Protein AF-A0A957FLX6-F1 (afdb_monomer_lite)

Foldseek 3Di:
DDDDDDDDDDPVRLLVLLVVVVVPDDLVNSCVVPVDDSVVNVVSCCCRNPVVVVPDPPPPDPVVNVVVVVVVVVVVVVVVVVVVVVVVVVVVVVVVQVVVCVVVVHRPDDPDPPPPDDDDDDDDDDDD

Secondary structure (DSSP, 8-state):
----------HHHHHHHHHHHHTT--HHHHHHHHT--HHHHHHHHHHHSHHHHHS-------HHHHHHHHHHHHHHHHHHHHHHHHHHHHHHHHHHHHHHHHHHTS----------------------

Radius of gyration: 36.2 Å; chains: 1; bounding box: 73×65×88 Å

Structure (mmCIF, N/CA/C/O backbone):
data_AF-A0A957FLX6-F1
#
_entry.id   AF-A0A957FLX6-F1
#
loop_
_atom_site.group_PDB
_atom_site.id
_atom_site.type_symbol
_atom_site.label_atom_id
_atom_site.label_alt_id
_atom_site.label_comp_id
_atom_site.label_asym_id
_atom_site.label_entity_id
_atom_site.label_seq_id
_atom_site.pdbx_PDB_ins_code
_atom_site.Cartn_x
_atom_site.Cartn_y
_atom_site.Cartn_z
_atom_site.occupancy
_atom_site.B_iso_or_equiv
_atom_site.auth_seq_id
_atom_site.auth_comp_id
_atom_site.auth_asym_id
_atom_site.auth_atom_id
_atom_site.pdbx_PDB_model_num
ATOM 1 N N . MET A 1 1 ? -39.788 9.450 36.253 1.00 43.34 1 MET A N 1
ATOM 2 C CA . MET A 1 1 ? -39.038 9.431 34.978 1.00 43.34 1 MET A CA 1
ATOM 3 C C . MET A 1 1 ? -37.587 9.800 35.262 1.00 43.34 1 MET A C 1
ATOM 5 O O . MET A 1 1 ? -37.319 10.954 35.580 1.00 43.34 1 MET A O 1
ATOM 9 N N . GLY A 1 2 ? -36.676 8.823 35.285 1.00 55.25 2 GLY A N 1
ATOM 10 C CA . GLY A 1 2 ? -35.256 9.061 35.574 1.00 55.25 2 GLY A CA 1
ATOM 11 C C . GLY A 1 2 ? -34.580 9.790 34.415 1.00 55.25 2 GLY A C 1
ATOM 12 O O . GLY A 1 2 ? -34.770 9.418 33.263 1.00 55.25 2 GLY A O 1
ATOM 13 N N . LYS A 1 3 ? -33.824 10.852 34.707 1.00 56.53 3 LYS A N 1
ATOM 14 C CA . LYS A 1 3 ? -33.037 11.576 33.700 1.00 56.53 3 LYS A CA 1
ATOM 15 C C . LYS A 1 3 ? -31.924 10.654 33.191 1.00 56.53 3 LYS A C 1
ATOM 17 O O . LYS A 1 3 ? -31.010 10.337 33.949 1.00 56.53 3 LYS A O 1
ATOM 22 N N . GLU A 1 4 ? -31.986 10.232 31.930 1.00 59.72 4 GLU A N 1
ATOM 23 C CA . GLU A 1 4 ? -30.881 9.510 31.295 1.00 59.72 4 GLU A CA 1
ATOM 24 C C . GLU A 1 4 ? -29.683 10.452 31.125 1.00 59.72 4 GLU A C 1
ATOM 26 O O . GLU A 1 4 ? -29.712 11.411 30.351 1.00 59.72 4 GLU A O 1
ATOM 31 N N . ILE A 1 5 ? -28.617 10.208 31.888 1.00 68.81 5 ILE A N 1
ATOM 32 C CA . ILE A 1 5 ? -27.376 10.978 31.790 1.00 68.81 5 ILE A CA 1
ATOM 33 C C . ILE A 1 5 ? -26.579 10.435 30.601 1.00 68.81 5 ILE A C 1
ATOM 35 O O . ILE A 1 5 ? -25.905 9.407 30.695 1.00 68.81 5 ILE A O 1
ATOM 39 N N . ILE A 1 6 ? -26.637 11.143 29.473 1.00 69.19 6 ILE A N 1
ATOM 40 C CA . ILE A 1 6 ? -25.856 10.813 28.277 1.00 69.19 6 ILE A CA 1
ATOM 41 C C . ILE A 1 6 ? -24.394 11.200 28.523 1.00 69.19 6 ILE A C 1
ATOM 43 O O . ILE A 1 6 ? -24.012 12.368 28.432 1.00 69.19 6 ILE A O 1
ATOM 47 N N . LYS A 1 7 ? -23.548 10.209 28.814 1.00 70.81 7 LYS A N 1
ATOM 48 C CA . LYS A 1 7 ? -22.096 10.402 28.941 1.00 70.81 7 LYS A CA 1
ATOM 49 C C . LYS A 1 7 ? -21.485 10.642 27.556 1.00 70.81 7 LYS A C 1
ATOM 51 O O . LYS A 1 7 ? -21.449 9.736 26.723 1.00 70.81 7 LYS A O 1
ATOM 56 N N . ARG A 1 8 ? -21.001 11.862 27.298 1.00 76.00 8 ARG A N 1
ATOM 57 C CA . ARG A 1 8 ? -20.273 12.217 26.068 1.00 76.00 8 ARG A CA 1
ATOM 58 C C . ARG A 1 8 ? -18.767 12.170 26.315 1.00 76.00 8 ARG A C 1
ATOM 60 O O . ARG A 1 8 ? -18.275 12.783 27.253 1.00 76.00 8 ARG A O 1
ATOM 67 N N . TYR A 1 9 ? -18.048 11.468 25.443 1.00 81.25 9 TYR A N 1
ATOM 68 C CA . TYR A 1 9 ? -16.591 11.336 25.497 1.00 81.25 9 TYR A CA 1
ATOM 69 C C . TYR A 1 9 ? -15.960 11.982 24.266 1.00 81.25 9 TYR A C 1
ATOM 71 O O . TYR A 1 9 ? -16.427 11.753 23.145 1.00 81.25 9 TYR A O 1
ATOM 79 N N . SER A 1 10 ? -14.894 12.759 24.466 1.00 82.19 10 SER A N 1
ATOM 80 C CA . SER A 1 10 ? -14.118 13.337 23.367 1.00 82.19 10 SER A CA 1
ATOM 81 C C . SER A 1 10 ? -1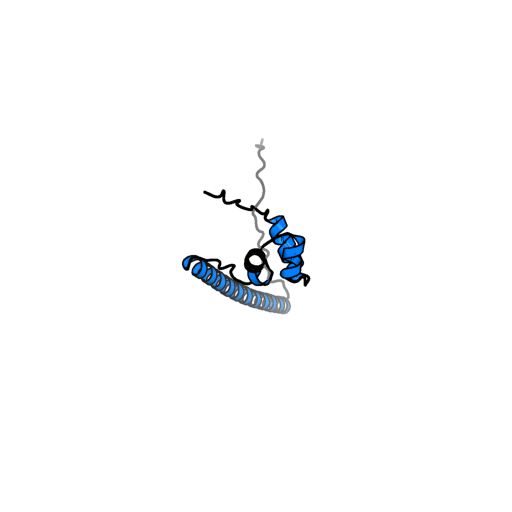3.393 12.244 22.576 1.00 82.19 10 SER A C 1
ATOM 83 O O . SER A 1 10 ? -13.044 11.191 23.110 1.00 82.19 10 SER A O 1
ATOM 85 N N . ILE A 1 11 ? -13.153 12.482 21.285 1.00 76.75 11 ILE A N 1
ATOM 86 C CA . ILE A 1 11 ? -12.478 11.510 20.407 1.00 76.75 11 ILE A CA 1
ATOM 87 C C . ILE A 1 11 ? -11.051 11.220 20.898 1.00 76.75 11 ILE A C 1
ATOM 89 O O . ILE A 1 11 ? -10.626 10.067 20.884 1.00 76.75 11 ILE A O 1
ATOM 93 N N . ALA A 1 12 ? -10.336 12.243 21.376 1.00 78.25 12 ALA A N 1
ATOM 94 C CA . ALA A 1 12 ? -8.995 12.092 21.941 1.00 78.25 12 ALA A CA 1
ATOM 95 C C . ALA A 1 12 ? -8.985 11.124 23.135 1.00 78.25 12 ALA A C 1
ATOM 97 O O . ALA A 1 12 ? -8.163 10.213 23.184 1.00 78.25 12 ALA A O 1
ATOM 98 N N . PHE A 1 13 ? -9.959 11.255 24.039 1.00 84.50 13 PHE A N 1
ATOM 99 C CA . PHE A 1 13 ? -10.092 10.369 25.191 1.00 84.50 13 PHE A CA 1
ATOM 100 C C . PHE A 1 13 ? -10.406 8.924 24.782 1.00 84.50 13 PHE A C 1
ATOM 102 O O . PHE A 1 13 ? -9.797 7.990 25.297 1.00 84.50 13 PHE A O 1
ATOM 109 N N . LYS A 1 14 ? -11.300 8.722 23.802 1.00 85.62 14 LYS A N 1
ATOM 110 C CA . LYS A 1 14 ? -11.591 7.378 23.270 1.00 85.62 14 LYS A CA 1
ATOM 111 C C . LYS A 1 14 ? -10.333 6.706 22.715 1.00 85.62 14 LYS A C 1
ATOM 113 O O . LYS A 1 14 ? -10.077 5.548 23.023 1.00 85.62 14 LYS A O 1
ATOM 118 N N . LYS A 1 15 ? -9.532 7.443 21.938 1.00 84.94 15 LYS A N 1
ATOM 119 C CA . LYS A 1 15 ? -8.270 6.945 21.370 1.00 84.94 15 LYS A CA 1
ATOM 120 C C . LYS A 1 15 ? -7.229 6.635 22.443 1.00 84.94 15 LYS A C 1
ATOM 122 O O . LYS A 1 15 ? -6.558 5.616 22.342 1.00 84.94 15 LYS A O 1
ATOM 127 N N . GLN A 1 16 ? -7.128 7.466 23.479 1.00 88.25 16 GLN A N 1
ATOM 128 C CA . GLN A 1 16 ? -6.235 7.212 24.609 1.00 88.25 16 GLN A CA 1
ATOM 129 C C . GLN A 1 16 ? -6.580 5.890 25.307 1.00 88.25 16 GLN A C 1
ATOM 131 O O . GLN A 1 16 ? -5.705 5.057 25.513 1.00 88.25 16 GLN A O 1
ATOM 136 N N . VAL A 1 17 ? -7.860 5.663 25.607 1.00 88.38 17 VAL A N 1
ATOM 137 C CA . VAL A 1 17 ? -8.323 4.432 26.267 1.00 88.38 17 VAL A CA 1
ATOM 138 C C . VAL A 1 17 ? -8.035 3.194 25.414 1.00 88.38 17 VAL A C 1
ATOM 140 O O . VAL A 1 17 ? -7.642 2.158 25.942 1.00 88.38 17 VAL A O 1
ATOM 143 N N . VAL A 1 18 ? -8.208 3.292 24.095 1.00 88.25 18 VAL A N 1
ATOM 144 C CA . VAL A 1 18 ? -7.897 2.193 23.170 1.00 88.25 18 VAL A CA 1
ATOM 145 C C . VAL A 1 18 ? -6.390 1.944 23.088 1.00 88.25 18 VAL A C 1
ATOM 147 O O . VAL A 1 18 ? -5.970 0.794 23.137 1.00 88.25 18 VAL A O 1
ATOM 150 N N . SER A 1 19 ? -5.567 2.995 23.061 1.00 88.19 19 SER A N 1
ATOM 151 C CA . SER A 1 19 ? -4.104 2.865 23.100 1.00 88.19 19 SER A CA 1
ATOM 152 C C . SER A 1 19 ? -3.611 2.172 24.371 1.00 88.19 19 SER A C 1
ATOM 154 O O . SER A 1 19 ? -2.645 1.418 24.325 1.00 88.19 19 SER A O 1
ATOM 156 N N . GLU A 1 20 ? -4.248 2.439 25.508 1.00 87.50 20 GLU A N 1
ATOM 157 C CA . GLU A 1 20 ? -3.939 1.783 26.779 1.00 87.50 20 GLU A CA 1
ATOM 158 C C . GLU A 1 20 ? -4.405 0.324 26.811 1.00 87.50 20 GLU A C 1
ATOM 160 O O . GLU A 1 20 ? -3.743 -0.538 27.381 1.00 87.50 20 GLU A O 1
ATOM 165 N N . TYR A 1 21 ? -5.529 0.014 26.169 1.00 88.81 21 TYR A N 1
ATOM 166 C CA . TYR A 1 21 ? -5.943 -1.374 25.985 1.00 88.81 21 TYR A CA 1
ATOM 167 C C . TYR A 1 21 ? -4.925 -2.153 25.137 1.00 88.81 21 TYR A C 1
ATOM 169 O O . TYR A 1 21 ? -4.515 -3.252 25.503 1.00 88.81 21 TYR A O 1
ATOM 177 N N . GLU A 1 22 ? -4.453 -1.555 24.041 1.00 83.94 22 GLU A N 1
ATOM 178 C CA . GLU A 1 22 ? -3.441 -2.148 23.159 1.00 83.94 22 GLU A CA 1
ATOM 179 C C . GLU A 1 22 ? -2.062 -2.293 23.810 1.00 83.94 22 GLU A C 1
ATOM 181 O O . GLU A 1 22 ? -1.296 -3.169 23.412 1.00 83.94 22 GLU A O 1
ATOM 186 N N . SER A 1 23 ? -1.734 -1.474 24.814 1.00 86.06 23 SER A N 1
ATOM 187 C CA . SER A 1 23 ? -0.493 -1.626 25.581 1.00 86.06 23 SER A CA 1
ATOM 188 C C . SER A 1 23 ? -0.536 -2.776 26.596 1.00 86.06 23 SER A C 1
ATOM 190 O O . SER A 1 23 ? 0.462 -3.027 27.270 1.00 86.06 23 SER A O 1
ATOM 192 N N . GLY A 1 24 ? -1.659 -3.499 26.689 1.00 83.06 24 GLY A N 1
ATOM 193 C CA . GLY A 1 24 ? -1.806 -4.708 27.499 1.00 83.06 24 GLY A CA 1
ATOM 194 C C . GLY A 1 24 ? -2.644 -4.535 28.767 1.00 83.06 24 GLY A C 1
ATOM 195 O O . GLY A 1 24 ? -2.711 -5.461 29.578 1.00 83.06 24 GLY A O 1
ATOM 196 N N . LEU A 1 25 ? -3.306 -3.387 28.973 1.00 86.44 25 LEU A N 1
ATOM 197 C CA . LEU A 1 25 ? -4.236 -3.243 30.095 1.00 86.44 25 LEU A CA 1
ATOM 198 C C . LEU A 1 25 ? -5.517 -4.053 29.870 1.00 86.44 25 LEU A C 1
ATOM 200 O O . LEU A 1 25 ? -6.174 -3.975 28.835 1.00 86.44 25 LEU A O 1
ATOM 204 N N . SER A 1 26 ? -5.927 -4.795 30.900 1.00 85.31 26 SER A N 1
ATOM 205 C CA . SER A 1 26 ? -7.187 -5.538 30.868 1.00 85.31 26 SER A CA 1
ATOM 206 C C . SER A 1 26 ? -8.406 -4.607 30.902 1.00 85.31 26 SER A C 1
ATOM 208 O O . SER A 1 26 ? -8.392 -3.535 31.514 1.00 85.31 26 SER A O 1
ATOM 210 N N . LEU A 1 27 ? -9.519 -5.055 30.311 1.00 85.00 27 LEU A N 1
ATOM 211 C CA . LEU A 1 27 ? -10.788 -4.312 30.309 1.00 85.00 27 LEU A CA 1
ATOM 212 C C . LEU A 1 27 ? -11.278 -3.978 31.730 1.00 85.00 27 LEU A C 1
ATOM 214 O O . LEU A 1 27 ? -11.825 -2.900 31.960 1.00 85.00 27 LEU A O 1
ATOM 218 N N . ASN A 1 28 ? -11.030 -4.873 32.692 1.00 85.81 28 ASN A N 1
ATOM 219 C CA . ASN A 1 28 ? -11.371 -4.669 34.103 1.00 85.81 28 ASN A CA 1
ATOM 220 C C . ASN A 1 28 ? -10.536 -3.550 34.742 1.00 85.81 28 ASN A C 1
ATOM 222 O O . ASN A 1 28 ? -11.053 -2.774 35.546 1.00 85.81 28 ASN A O 1
ATOM 226 N N . ALA A 1 29 ? -9.253 -3.443 34.383 1.00 86.44 29 ALA A N 1
ATOM 227 C CA . ALA A 1 29 ? -8.392 -2.363 34.856 1.00 86.44 29 ALA A CA 1
ATOM 228 C C . ALA A 1 29 ? -8.847 -1.006 34.294 1.00 86.44 29 ALA A C 1
ATOM 230 O O . ALA A 1 29 ? -8.963 -0.038 35.044 1.00 86.44 29 ALA A O 1
ATOM 231 N N . LEU A 1 30 ? -9.202 -0.951 33.006 1.00 87.00 30 LEU A N 1
ATOM 232 C CA . LEU A 1 30 ? -9.725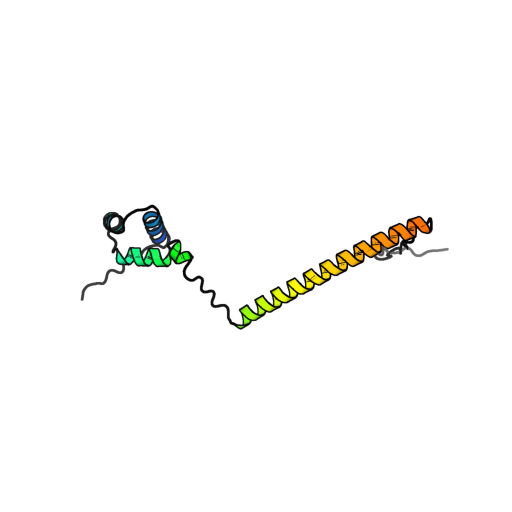 0.259 32.359 1.00 87.00 30 LEU A CA 1
ATOM 233 C C . LEU A 1 30 ? -11.077 0.696 32.939 1.00 87.00 30 LEU A C 1
ATOM 235 O O . LEU A 1 30 ? -11.295 1.887 33.170 1.00 87.00 30 LEU A O 1
ATOM 239 N N . GLN A 1 31 ? -11.965 -0.255 33.239 1.00 86.44 31 GLN A N 1
ATOM 240 C CA . GLN A 1 31 ? -13.223 0.024 33.932 1.00 86.44 31 GLN A CA 1
ATOM 241 C C . GLN A 1 31 ? -12.980 0.651 35.306 1.00 86.44 31 GLN A C 1
ATOM 243 O O . GLN A 1 31 ? -13.612 1.656 35.622 1.00 86.44 31 GLN A O 1
ATOM 248 N N . LYS A 1 32 ? -12.070 0.092 36.114 1.00 87.25 32 LYS A N 1
ATOM 249 C CA . LYS A 1 32 ? -11.748 0.637 37.443 1.00 87.25 32 LYS A CA 1
ATOM 250 C C . LYS A 1 32 ? -11.103 2.018 37.357 1.00 87.25 32 LYS A C 1
ATOM 252 O O . LYS A 1 32 ? -11.438 2.888 38.150 1.00 87.25 32 LYS A O 1
ATOM 257 N N . ARG A 1 33 ? -10.216 2.231 36.382 1.00 87.50 33 ARG A N 1
ATOM 258 C CA . ARG A 1 33 ? -9.487 3.493 36.203 1.00 87.50 33 ARG A CA 1
ATOM 259 C C . ARG A 1 33 ? -10.390 4.644 35.762 1.00 87.50 33 ARG A C 1
ATOM 261 O O . ARG A 1 33 ? -10.235 5.757 36.249 1.00 87.50 33 ARG A O 1
ATOM 268 N N . TYR A 1 34 ? -11.320 4.380 34.846 1.00 84.88 34 TYR A N 1
ATOM 269 C CA . TYR A 1 34 ? -12.130 5.423 34.207 1.00 84.88 34 TYR A CA 1
ATOM 270 C C . TYR A 1 34 ? -13.623 5.374 34.558 1.00 84.88 34 TYR A C 1
ATOM 272 O O . TYR A 1 34 ? -14.396 6.197 34.068 1.00 84.88 34 TYR A O 1
ATOM 280 N N . GLY A 1 35 ? -14.064 4.405 35.363 1.00 84.94 35 GLY A N 1
ATOM 281 C CA . GLY A 1 35 ? -15.476 4.225 35.722 1.00 84.94 35 GLY A CA 1
ATOM 282 C C . GLY A 1 35 ? -16.377 3.920 34.518 1.00 84.94 35 GLY A C 1
ATOM 283 O O . GLY A 1 35 ? -17.547 4.312 34.490 1.00 84.94 35 GLY A O 1
ATOM 284 N N . MET A 1 36 ? -15.828 3.279 33.482 1.00 84.12 36 MET A N 1
ATOM 285 C CA . MET A 1 36 ? -16.521 3.019 32.217 1.00 84.12 36 MET A CA 1
ATOM 286 C C . MET A 1 36 ? -16.984 1.571 32.096 1.00 84.12 36 MET A C 1
ATOM 288 O O . MET A 1 36 ? -16.386 0.661 32.656 1.00 84.12 36 MET A O 1
ATOM 292 N N . SER A 1 37 ? -18.041 1.341 31.316 1.00 86.38 37 SER A N 1
ATOM 293 C CA . SER A 1 37 ? -18.485 -0.019 31.009 1.00 86.38 37 SER A CA 1
ATOM 294 C C . SER A 1 37 ? -17.493 -0.724 30.086 1.00 86.38 37 SER A C 1
ATOM 296 O O . SER A 1 37 ? -17.053 -0.159 29.082 1.00 86.38 37 SER A O 1
ATOM 298 N N . ILE A 1 38 ? -17.220 -1.995 30.383 1.00 86.50 38 ILE A N 1
ATOM 299 C CA . ILE A 1 38 ? -16.413 -2.892 29.548 1.00 86.50 38 ILE A CA 1
ATOM 300 C C . ILE A 1 38 ? -16.949 -2.936 28.109 1.00 86.50 38 ILE A C 1
ATOM 302 O O . ILE A 1 38 ? -16.172 -2.902 27.156 1.00 86.50 38 ILE A O 1
ATOM 306 N N . ASN A 1 39 ? -18.275 -2.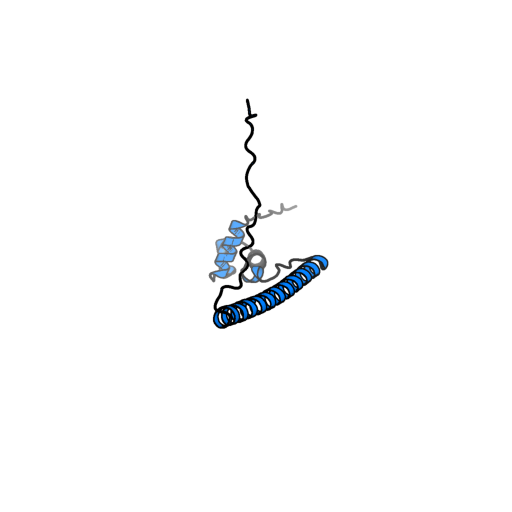943 27.934 1.00 87.56 39 ASN A N 1
ATOM 307 C CA . ASN A 1 39 ? -18.900 -2.975 26.609 1.00 87.56 39 ASN A CA 1
ATOM 308 C C . ASN A 1 39 ? -18.620 -1.698 25.808 1.00 87.56 39 ASN A C 1
ATOM 310 O O . ASN A 1 39 ? -18.463 -1.759 24.591 1.00 87.56 39 ASN A O 1
ATOM 314 N N . THR A 1 40 ? -18.530 -0.546 26.476 1.00 87.31 40 THR A N 1
ATOM 315 C CA . THR A 1 40 ? -18.178 0.726 25.830 1.00 87.31 40 THR A CA 1
ATOM 316 C C . THR A 1 40 ? -16.741 0.698 25.324 1.00 87.31 40 THR A C 1
ATOM 318 O O . THR A 1 40 ? -16.491 1.100 24.192 1.00 87.31 40 THR A O 1
ATOM 321 N N . VAL A 1 41 ? -15.815 0.167 26.128 1.00 87.06 41 VAL A N 1
ATOM 322 C CA . VAL A 1 41 ? -14.407 0.021 25.735 1.00 87.06 41 VAL A CA 1
ATOM 323 C C . VAL A 1 41 ? -14.275 -0.957 24.568 1.00 87.06 41 VAL A C 1
ATOM 325 O O . VAL A 1 41 ? -13.630 -0.615 23.585 1.00 87.06 41 VAL A O 1
ATOM 328 N N . LYS A 1 42 ? -14.959 -2.111 24.598 1.00 86.19 42 LYS A N 1
ATOM 329 C CA . LYS A 1 42 ? -14.979 -3.064 23.470 1.00 86.19 42 LYS A CA 1
ATOM 330 C C . LYS A 1 42 ? -15.437 -2.416 22.162 1.00 86.19 42 LYS A C 1
ATOM 332 O O . LYS A 1 42 ? -14.756 -2.554 21.153 1.00 86.19 42 LYS A O 1
ATOM 337 N N . LYS A 1 43 ? -16.531 -1.643 22.193 1.00 86.12 43 LYS A N 1
ATOM 338 C CA . LYS A 1 43 ? -17.009 -0.891 21.018 1.00 86.12 43 LYS A CA 1
ATOM 339 C C . LYS A 1 43 ? -15.973 0.112 20.509 1.00 86.12 43 LYS A C 1
ATOM 341 O O . LYS A 1 43 ? -15.860 0.315 19.308 1.00 86.12 43 LYS A O 1
ATOM 346 N N . TRP A 1 44 ? -15.222 0.761 21.399 1.00 88.69 44 TRP A N 1
ATOM 347 C CA . TRP A 1 44 ? -14.163 1.683 20.985 1.00 88.69 44 TRP A CA 1
ATOM 348 C C . TRP A 1 44 ? -12.945 0.960 20.421 1.00 88.69 44 TRP A C 1
ATOM 350 O O . TRP A 1 44 ? -12.363 1.460 19.470 1.00 88.69 44 TRP A O 1
ATOM 360 N N . VAL A 1 45 ? -12.578 -0.205 20.950 1.00 83.94 45 VAL A N 1
ATOM 361 C CA . VAL A 1 45 ? -11.495 -1.033 20.396 1.00 83.94 45 VAL A CA 1
ATOM 362 C C . VAL A 1 45 ? -11.862 -1.534 18.998 1.00 83.94 45 VAL A C 1
ATOM 364 O O . VAL A 1 45 ? -11.036 -1.479 18.098 1.00 83.94 45 VAL A O 1
ATOM 367 N N . GLU A 1 46 ? -13.113 -1.931 18.774 1.00 82.19 46 GLU A N 1
ATOM 368 C CA . GLU A 1 46 ? -13.598 -2.318 17.443 1.00 82.19 46 GLU A CA 1
ATOM 369 C C . GLU A 1 46 ? -13.611 -1.137 16.455 1.00 82.19 46 GLU A C 1
ATOM 371 O O . GLU A 1 46 ? -13.305 -1.309 15.282 1.00 82.19 46 GLU A O 1
ATOM 376 N N . GLN A 1 47 ? -13.924 0.078 16.919 1.00 79.44 47 GLN A N 1
ATOM 377 C CA . GLN A 1 47 ? -14.006 1.274 16.065 1.00 79.44 47 GLN A CA 1
ATOM 378 C C . GLN A 1 47 ? -12.670 1.999 15.844 1.00 79.44 47 GLN A C 1
ATOM 380 O O . GLN A 1 47 ? -12.487 2.645 14.815 1.00 79.44 47 GLN A O 1
ATOM 385 N N . TYR A 1 48 ? -11.768 1.968 16.824 1.00 81.00 48 TYR A N 1
ATOM 386 C CA . TYR A 1 48 ? -10.544 2.776 16.851 1.00 81.00 48 TYR A CA 1
ATOM 387 C C . TYR A 1 48 ? -9.270 1.958 17.093 1.00 81.00 48 TYR A C 1
ATOM 389 O O . TYR A 1 48 ? -8.185 2.533 17.045 1.00 81.00 48 TYR A O 1
ATOM 397 N N . GLY A 1 49 ? -9.376 0.661 17.390 1.00 75.88 49 GLY A N 1
ATOM 398 C CA . GLY A 1 49 ? -8.220 -0.213 17.586 1.00 75.88 49 GLY A CA 1
ATOM 399 C C . GLY A 1 49 ? -7.554 -0.576 16.264 1.00 75.88 49 GLY A C 1
ATOM 400 O O . GLY A 1 49 ? -8.163 -0.481 15.199 1.00 75.88 49 GLY A O 1
ATOM 401 N N . ARG A 1 50 ? -6.301 -1.026 16.310 1.00 68.19 50 ARG A N 1
ATOM 402 C CA . ARG A 1 50 ? -5.499 -1.396 15.129 1.00 68.19 50 ARG A CA 1
ATOM 403 C C . ARG A 1 50 ? -6.170 -2.448 14.247 1.00 68.19 50 ARG A C 1
ATOM 405 O O . ARG A 1 50 ? -6.022 -2.388 13.031 1.00 68.19 50 ARG A O 1
ATOM 412 N N . GLU A 1 51 ? -6.917 -3.383 14.832 1.00 59.12 51 GLU A N 1
ATOM 413 C CA . GLU A 1 51 ? -7.713 -4.365 14.080 1.00 59.12 51 GLU A CA 1
ATOM 414 C C . GLU A 1 51 ? -8.977 -3.747 13.462 1.00 59.12 51 GLU A C 1
ATOM 416 O O . GLU A 1 51 ? -9.324 -4.084 12.332 1.00 59.12 51 GLU A O 1
ATOM 421 N N . GLY A 1 52 ? -9.599 -2.775 14.134 1.00 51.16 52 GLY A N 1
ATOM 422 C CA . GLY A 1 52 ? -10.698 -1.962 13.603 1.00 51.16 52 GLY A CA 1
ATOM 423 C C . GLY A 1 52 ? -10.275 -1.033 12.462 1.00 51.16 52 GLY A C 1
ATOM 424 O O . GLY A 1 52 ? -11.016 -0.841 11.507 1.00 51.16 52 GLY A O 1
ATOM 425 N N . VAL A 1 53 ? -9.037 -0.528 12.486 1.00 52.28 53 VAL A N 1
ATOM 426 C CA . VAL A 1 53 ? -8.439 0.204 11.353 1.00 52.28 53 VAL A CA 1
ATOM 427 C C . VAL A 1 53 ? -8.229 -0.723 10.146 1.00 52.28 53 VAL A C 1
ATOM 429 O O . VAL A 1 53 ? -8.303 -0.270 9.005 1.00 52.28 53 VAL A O 1
ATOM 432 N N . ARG A 1 54 ? -8.007 -2.026 10.377 1.00 50.88 54 ARG A N 1
ATOM 433 C CA . ARG A 1 54 ? -7.914 -3.038 9.310 1.00 50.88 54 ARG A CA 1
ATOM 434 C C . ARG A 1 54 ? -9.289 -3.504 8.818 1.00 50.88 54 ARG A C 1
ATOM 436 O O . ARG A 1 54 ? -9.422 -3.822 7.640 1.00 50.88 54 ARG A O 1
ATOM 443 N N . HIS A 1 55 ? -10.312 -3.528 9.672 1.00 47.50 55 HIS A N 1
ATOM 444 C CA . HIS A 1 55 ? -11.671 -3.914 9.294 1.00 47.50 55 HIS A CA 1
ATOM 445 C C . HIS A 1 55 ? -12.531 -2.705 8.897 1.00 47.50 55 HIS A C 1
ATOM 447 O O . HIS A 1 55 ? -13.127 -2.026 9.724 1.00 47.50 55 HIS A O 1
ATOM 453 N N . LYS A 1 56 ? -12.673 -2.548 7.574 1.00 48.12 56 LYS A N 1
ATOM 454 C CA . LYS A 1 56 ? -13.601 -1.659 6.853 1.00 48.12 56 LYS A CA 1
ATOM 455 C C . LYS A 1 56 ? -13.211 -0.180 6.762 1.00 48.12 56 LYS A C 1
ATOM 457 O O . LYS A 1 56 ? -14.011 0.702 7.058 1.00 48.12 56 LYS A O 1
ATOM 462 N N . MET A 1 57 ? -12.113 0.097 6.062 1.00 40.69 57 MET A N 1
ATOM 463 C CA . MET A 1 57 ? -12.246 1.067 4.970 1.00 40.69 57 MET A CA 1
ATOM 464 C C . MET A 1 57 ? -12.901 0.332 3.791 1.00 40.69 57 MET A C 1
ATOM 466 O O . MET A 1 57 ? -12.241 -0.050 2.831 1.00 40.69 57 MET A O 1
ATOM 470 N N . VAL A 1 58 ? -14.207 0.049 3.888 1.00 47.41 58 VAL A N 1
ATOM 471 C CA . VAL A 1 58 ? -14.987 -0.278 2.688 1.00 47.41 58 VAL A CA 1
ATOM 472 C C . VAL A 1 58 ? -15.125 1.050 1.975 1.00 47.41 58 VAL A C 1
ATOM 474 O O . VAL A 1 58 ? -16.058 1.809 2.226 1.00 47.41 58 VAL A O 1
ATOM 477 N N . MET A 1 59 ? -14.135 1.379 1.149 1.00 45.16 59 MET A N 1
ATOM 478 C CA . MET A 1 59 ? -14.348 2.356 0.103 1.00 45.16 59 MET A CA 1
ATOM 479 C C . MET A 1 59 ? -15.451 1.747 -0.763 1.00 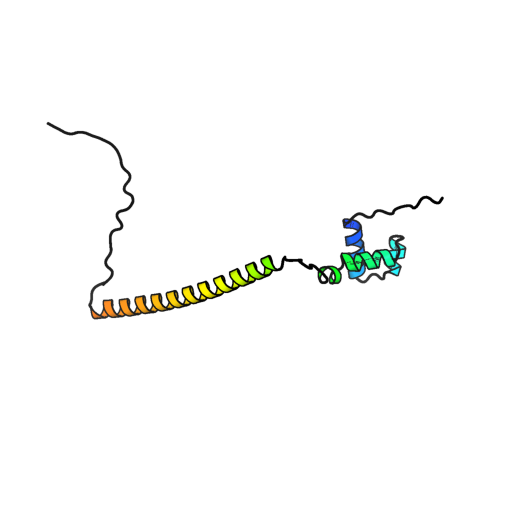45.16 59 MET A C 1
ATOM 481 O O . MET A 1 59 ? -15.205 0.814 -1.526 1.00 45.16 59 MET A O 1
ATOM 485 N N . ILE A 1 60 ? -16.691 2.200 -0.565 1.00 53.03 60 ILE A N 1
ATOM 486 C CA . ILE A 1 60 ? -17.791 1.936 -1.489 1.00 53.03 60 ILE A CA 1
ATOM 487 C C . ILE A 1 60 ? -17.453 2.765 -2.730 1.00 53.03 60 ILE A C 1
ATOM 489 O O . ILE A 1 60 ? -18.007 3.838 -2.943 1.00 53.03 60 ILE A O 1
ATOM 493 N N . GLN A 1 61 ? -16.445 2.328 -3.486 1.00 46.03 61 GLN A N 1
ATOM 494 C CA . GLN A 1 61 ? -16.225 2.842 -4.824 1.00 46.03 61 GLN A CA 1
ATOM 495 C C . GLN A 1 61 ? -17.443 2.410 -5.625 1.00 46.03 61 GLN A C 1
ATOM 497 O O . GLN A 1 61 ? -17.815 1.233 -5.621 1.00 46.03 61 GLN A O 1
ATOM 502 N N . GLN A 1 62 ? -18.094 3.379 -6.258 1.00 54.78 62 GLN A N 1
ATOM 503 C CA . GLN A 1 62 ? -19.128 3.099 -7.245 1.00 54.78 62 GLN A CA 1
ATOM 504 C C . GLN A 1 62 ? -18.540 2.110 -8.274 1.00 54.78 62 GLN A C 1
ATOM 506 O O . GLN A 1 62 ? -17.358 2.233 -8.608 1.00 54.78 62 GLN A O 1
ATOM 511 N N . PRO A 1 63 ? -19.306 1.129 -8.787 1.00 62.84 63 PRO A N 1
ATOM 512 C CA . PRO A 1 63 ? -18.786 0.159 -9.760 1.00 62.84 63 PRO A CA 1
ATOM 513 C C . PRO A 1 63 ? -18.141 0.844 -10.978 1.00 62.84 63 PRO A C 1
ATOM 515 O O . PRO A 1 63 ? -17.130 0.383 -11.501 1.00 62.84 63 PRO A O 1
ATOM 518 N N . GLU A 1 64 ? -18.659 2.011 -11.357 1.00 65.31 64 GLU A N 1
ATOM 519 C CA . GLU A 1 64 ? -18.124 2.861 -12.422 1.00 65.31 64 GLU A CA 1
ATOM 520 C C . GLU A 1 64 ? -16.714 3.410 -12.124 1.00 65.31 64 GLU A C 1
ATOM 522 O O . GLU A 1 64 ? -15.869 3.514 -13.014 1.00 65.31 64 GLU A O 1
ATOM 527 N N . GLU A 1 65 ? -16.412 3.709 -10.860 1.00 64.19 65 GLU A N 1
ATOM 528 C CA . GLU A 1 65 ? -15.091 4.180 -10.438 1.00 64.19 65 GLU A CA 1
ATOM 529 C C . GLU A 1 65 ? -14.059 3.046 -10.469 1.00 64.19 65 GLU A C 1
ATOM 531 O O . GLU A 1 65 ? -12.930 3.249 -10.917 1.00 64.19 65 GLU A O 1
ATOM 536 N N . GLN A 1 66 ? -14.467 1.822 -10.122 1.00 68.50 66 GLN A N 1
ATOM 537 C CA . GLN A 1 66 ? -13.618 0.635 -10.259 1.00 68.50 66 GLN A CA 1
ATOM 538 C C . GLN A 1 66 ? -13.294 0.328 -11.725 1.00 68.50 66 GLN A C 1
ATOM 540 O O . GLN A 1 66 ? -12.153 0.001 -12.056 1.00 68.50 66 GLN A O 1
ATOM 545 N N . GLU A 1 67 ? -14.271 0.459 -12.625 1.00 75.88 67 GLU A N 1
ATOM 546 C CA . GLU A 1 67 ? -14.022 0.329 -14.062 1.00 75.88 67 GLU A CA 1
ATOM 547 C C . GLU A 1 67 ? -13.071 1.407 -14.578 1.00 75.88 67 GLU A C 1
ATOM 549 O O . GLU A 1 67 ? -12.213 1.122 -15.415 1.00 75.88 67 GLU A O 1
ATOM 554 N N . ARG A 1 68 ? -13.189 2.640 -14.077 1.00 83.31 68 ARG A N 1
ATOM 555 C CA . ARG A 1 68 ? -12.296 3.737 -14.455 1.00 83.31 68 ARG A CA 1
ATOM 556 C C . ARG A 1 68 ? -10.858 3.465 -14.031 1.00 83.31 68 ARG A C 1
ATOM 558 O O . ARG A 1 68 ? -9.960 3.661 -14.844 1.00 83.31 68 ARG A O 1
ATOM 565 N N . VAL A 1 69 ? -10.642 2.986 -12.807 1.00 86.38 69 VAL A N 1
ATOM 566 C CA . VAL A 1 69 ? -9.307 2.605 -12.322 1.00 86.38 69 VAL A CA 1
ATOM 567 C C . VAL A 1 69 ? -8.722 1.496 -13.193 1.00 86.38 69 VAL A C 1
ATOM 569 O O . VAL A 1 69 ? -7.617 1.653 -13.698 1.00 86.38 69 VAL A O 1
ATOM 572 N N . ARG A 1 70 ? -9.493 0.443 -13.493 1.00 85.69 70 ARG A N 1
ATOM 573 C CA . ARG A 1 70 ? -9.040 -0.649 -14.373 1.00 85.69 70 ARG A CA 1
ATOM 574 C C . ARG A 1 70 ? -8.683 -0.174 -15.782 1.00 85.69 70 ARG A C 1
ATOM 576 O O . ARG A 1 70 ? -7.678 -0.603 -16.337 1.00 85.69 70 ARG A O 1
ATOM 583 N N . LYS A 1 71 ? -9.491 0.718 -16.367 1.00 92.81 71 LYS A N 1
ATOM 584 C CA . LYS A 1 71 ? -9.212 1.312 -17.687 1.00 92.81 71 LYS A CA 1
ATOM 585 C C . LYS A 1 71 ? -7.924 2.132 -17.664 1.00 92.81 71 LYS A C 1
ATOM 587 O O . LYS A 1 71 ? -7.121 2.017 -18.583 1.00 92.81 71 LYS A O 1
ATOM 592 N N . LEU A 1 72 ? -7.721 2.934 -16.619 1.00 92.12 72 LEU A N 1
ATOM 593 C CA . LEU A 1 72 ? -6.505 3.729 -16.454 1.00 92.12 72 LEU A CA 1
ATOM 594 C C . LEU A 1 72 ? -5.272 2.841 -16.261 1.00 92.12 72 LEU A C 1
ATOM 596 O O . LEU A 1 72 ? -4.247 3.090 -16.885 1.00 92.12 72 LEU A O 1
ATOM 600 N N . GLU A 1 73 ? -5.368 1.783 -15.459 1.00 93.06 73 GLU A N 1
ATOM 601 C CA . GLU A 1 73 ? -4.281 0.818 -15.266 1.00 93.06 73 GLU A CA 1
ATOM 602 C C . GLU A 1 73 ? -3.908 0.109 -16.574 1.00 93.06 73 GLU A C 1
ATOM 604 O O . GLU A 1 73 ? -2.724 0.007 -16.896 1.00 93.06 73 GLU A O 1
ATOM 609 N N . ALA A 1 74 ? -4.898 -0.306 -17.370 1.00 95.38 74 ALA A N 1
ATOM 610 C CA . ALA A 1 74 ? -4.663 -0.908 -18.682 1.00 95.38 74 ALA A CA 1
ATOM 611 C C . ALA A 1 74 ? -3.954 0.062 -19.645 1.00 95.38 74 ALA A C 1
ATOM 613 O O . ALA A 1 74 ? -2.985 -0.317 -20.300 1.00 95.38 74 ALA A O 1
ATOM 614 N N . GLN A 1 75 ? -4.380 1.329 -19.679 1.00 95.25 75 GLN A N 1
ATOM 615 C CA . GLN A 1 75 ? -3.725 2.364 -20.488 1.00 95.25 75 GLN A CA 1
ATOM 616 C C . GLN A 1 75 ? -2.281 2.611 -20.047 1.00 95.25 75 GLN A C 1
ATOM 618 O O . GLN A 1 75 ? -1.400 2.780 -20.886 1.00 95.25 75 GLN A O 1
ATOM 623 N N . VAL A 1 76 ? -2.015 2.618 -18.739 1.00 96.81 76 VAL A N 1
ATOM 624 C CA . VAL A 1 76 ? -0.651 2.774 -18.218 1.00 96.81 76 VAL A CA 1
ATOM 625 C C . VAL A 1 76 ? 0.235 1.615 -18.670 1.00 96.81 76 VAL A C 1
ATOM 627 O O . VAL A 1 76 ? 1.355 1.860 -19.112 1.00 96.81 76 VAL A O 1
ATOM 630 N N . GLN A 1 77 ? -0.258 0.377 -18.614 1.00 95.81 77 GLN A N 1
ATOM 631 C CA . GLN A 1 77 ? 0.497 -0.792 -19.073 1.00 95.81 77 GLN A CA 1
ATOM 632 C C . GLN A 1 77 ? 0.784 -0.745 -20.578 1.00 95.81 77 GLN A C 1
ATOM 634 O O . GLN A 1 77 ? 1.915 -0.993 -20.995 1.00 95.81 77 GLN A O 1
ATOM 639 N N . GLU A 1 78 ? -0.208 -0.381 -21.391 1.00 97.12 78 GLU A N 1
ATOM 640 C CA . GLU A 1 78 ? -0.048 -0.245 -22.841 1.00 97.12 78 GLU A CA 1
ATOM 641 C C . GLU A 1 78 ? 0.982 0.836 -23.194 1.00 97.12 78 GLU A C 1
ATOM 643 O O . GLU A 1 78 ? 1.910 0.595 -23.968 1.00 97.12 78 GLU A O 1
ATOM 648 N N . LEU A 1 79 ? 0.878 2.011 -22.569 1.00 97.25 79 LEU A N 1
ATOM 649 C CA . LEU A 1 79 ? 1.825 3.102 -22.782 1.00 97.25 79 LEU A CA 1
ATOM 650 C C . LEU A 1 79 ? 3.242 2.719 -22.347 1.00 97.25 79 LEU A C 1
ATOM 652 O O . LEU A 1 79 ? 4.199 3.041 -23.046 1.00 97.25 79 LEU A O 1
ATOM 656 N N . GLN A 1 80 ? 3.395 2.010 -21.229 1.00 95.69 80 GLN A N 1
ATOM 657 C CA . GLN A 1 80 ? 4.699 1.514 -20.784 1.00 95.69 80 GLN A CA 1
ATOM 658 C C . GLN A 1 80 ? 5.314 0.537 -21.792 1.00 95.69 80 GLN A C 1
ATOM 660 O O . GLN A 1 80 ? 6.504 0.648 -22.088 1.00 95.69 80 GLN A O 1
ATOM 665 N N . ALA A 1 81 ? 4.518 -0.373 -22.358 1.00 96.38 81 ALA A N 1
ATOM 666 C CA . ALA A 1 81 ? 4.982 -1.307 -23.381 1.00 96.38 81 ALA A CA 1
ATOM 667 C C . ALA A 1 81 ? 5.428 -0.582 -24.663 1.00 96.38 81 ALA A C 1
ATOM 669 O O . ALA A 1 81 ? 6.500 -0.871 -25.194 1.00 96.38 81 ALA A O 1
ATOM 670 N N . LEU A 1 82 ? 4.657 0.408 -25.124 1.00 96.62 82 LEU A N 1
ATOM 671 C CA . LEU A 1 82 ? 5.019 1.219 -26.290 1.00 96.62 82 LEU A CA 1
ATOM 672 C C . LEU A 1 82 ? 6.294 2.033 -26.054 1.00 96.62 82 LEU A C 1
ATOM 674 O O . LEU A 1 82 ? 7.154 2.097 -26.929 1.00 96.62 82 LEU A O 1
ATOM 678 N N . VAL A 1 83 ? 6.448 2.630 -24.869 1.00 97.62 83 VAL A N 1
ATOM 679 C CA . VAL A 1 83 ? 7.671 3.358 -24.501 1.00 97.62 83 VAL A CA 1
ATOM 680 C C . VAL A 1 83 ? 8.877 2.420 -24.490 1.00 97.62 83 VAL A C 1
ATOM 682 O O . VAL A 1 83 ? 9.931 2.790 -25.007 1.00 97.62 83 VAL A O 1
ATOM 685 N N . ALA A 1 84 ? 8.729 1.205 -23.958 1.00 96.69 84 ALA A N 1
ATOM 686 C CA . ALA A 1 84 ? 9.792 0.206 -23.988 1.00 96.69 84 ALA A CA 1
ATOM 687 C C . ALA A 1 84 ? 10.179 -0.161 -25.431 1.00 96.69 84 ALA A C 1
ATOM 689 O O . ALA A 1 84 ? 11.362 -0.108 -25.770 1.00 96.69 84 ALA A O 1
ATOM 690 N N . GLN A 1 85 ? 9.203 -0.427 -26.305 1.00 96.00 85 GLN A N 1
ATOM 691 C CA . GLN A 1 85 ? 9.463 -0.730 -27.715 1.00 96.00 85 GLN A CA 1
ATOM 692 C C . GLN A 1 85 ? 10.194 0.419 -28.423 1.00 96.00 85 GLN A C 1
ATOM 694 O O . GLN A 1 85 ? 11.252 0.208 -29.010 1.00 96.00 85 GLN A O 1
ATOM 699 N N . LEU A 1 86 ? 9.694 1.651 -28.288 1.00 96.94 86 LEU A N 1
ATOM 700 C CA . LEU A 1 86 ? 10.321 2.832 -28.887 1.00 96.94 86 LEU A CA 1
ATOM 701 C C . LEU A 1 86 ? 11.738 3.072 -28.359 1.00 96.94 86 LEU A C 1
ATOM 703 O O . LEU A 1 86 ? 12.591 3.571 -29.093 1.00 96.94 86 LEU A O 1
ATOM 707 N N . SER A 1 87 ? 12.007 2.737 -27.095 1.00 96.56 87 SER A N 1
ATOM 708 C CA . SER A 1 87 ? 13.348 2.872 -26.525 1.00 96.56 87 SER A CA 1
ATOM 709 C C . SER A 1 87 ? 14.344 1.889 -27.150 1.00 96.56 87 SER A C 1
ATOM 711 O O . SER A 1 87 ? 15.476 2.278 -27.439 1.00 96.56 87 SER A O 1
ATOM 713 N N . ILE A 1 88 ? 13.904 0.659 -27.435 1.00 97.56 88 ILE A N 1
ATOM 714 C CA . ILE A 1 88 ? 14.700 -0.357 -28.133 1.00 97.56 88 ILE A CA 1
ATOM 715 C C . ILE A 1 88 ? 14.919 0.061 -29.585 1.00 97.56 88 ILE A C 1
ATOM 717 O O . ILE A 1 88 ? 16.061 0.079 -30.039 1.00 97.56 88 ILE A O 1
ATOM 721 N N . ASP A 1 89 ? 13.859 0.456 -30.293 1.00 96.19 89 ASP A N 1
ATOM 722 C CA . ASP A 1 89 ? 13.953 0.885 -31.691 1.00 96.19 89 ASP A CA 1
ATOM 723 C C . ASP A 1 89 ? 14.911 2.071 -31.834 1.00 96.19 89 ASP A C 1
ATOM 725 O O . ASP A 1 89 ? 15.778 2.078 -32.707 1.00 96.19 89 ASP A O 1
ATOM 729 N N . LYS A 1 90 ? 14.817 3.054 -30.930 1.00 96.19 90 LYS A N 1
ATOM 730 C CA . LYS A 1 90 ? 15.739 4.190 -30.889 1.00 96.19 90 LYS A CA 1
ATOM 731 C C . LYS A 1 90 ? 17.182 3.737 -30.684 1.00 96.19 90 LYS A C 1
ATOM 733 O O . LYS A 1 90 ? 18.057 4.215 -31.399 1.00 96.19 90 LYS A O 1
ATOM 738 N N . PHE A 1 91 ? 17.432 2.839 -29.734 1.00 96.56 91 PHE A N 1
ATOM 739 C CA . PHE A 1 91 ? 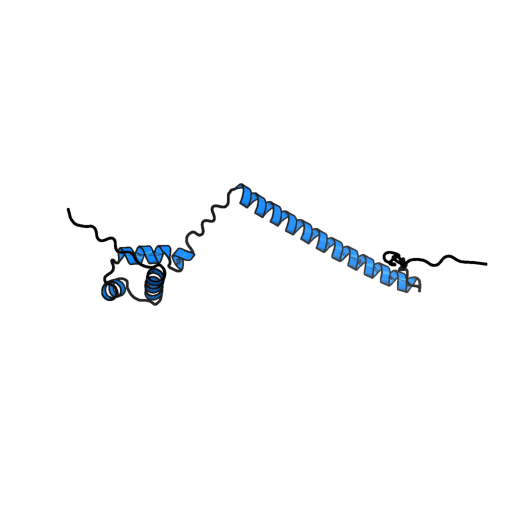18.777 2.333 -29.473 1.00 96.56 91 PHE A CA 1
ATOM 740 C C . PHE A 1 91 ? 19.356 1.618 -30.699 1.00 96.56 91 PHE A C 1
ATOM 742 O O . PHE A 1 91 ? 20.479 1.900 -31.105 1.00 96.56 91 PHE A O 1
ATOM 749 N N . VAL A 1 92 ? 18.569 0.754 -31.345 1.00 95.88 92 VAL A N 1
ATOM 750 C CA . VAL A 1 92 ? 18.976 0.066 -32.578 1.00 95.88 92 VAL A CA 1
ATOM 751 C C . VAL A 1 92 ? 19.272 1.075 -33.685 1.00 95.88 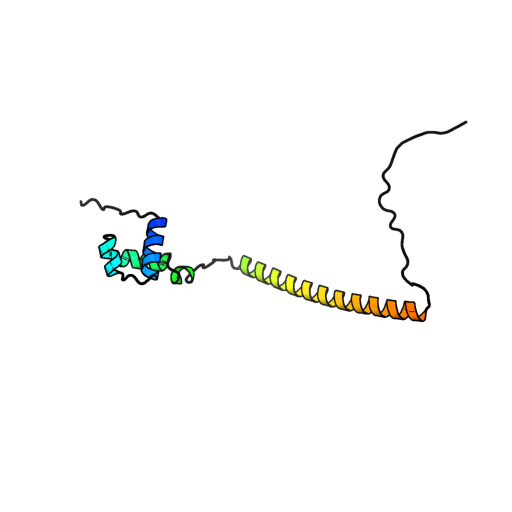92 VAL A C 1
ATOM 753 O O . VAL A 1 92 ? 20.313 0.978 -34.331 1.00 95.88 92 VAL A O 1
ATOM 756 N N . LEU A 1 93 ? 18.413 2.077 -33.881 1.00 94.12 93 LEU A N 1
ATOM 757 C CA . LEU A 1 93 ? 18.639 3.134 -34.867 1.00 94.12 93 LEU A CA 1
ATOM 758 C C . LEU A 1 93 ? 19.930 3.910 -34.583 1.00 94.12 93 LEU A C 1
ATOM 760 O O . LEU A 1 93 ? 20.712 4.139 -35.500 1.00 94.12 93 LEU A O 1
ATOM 764 N N . GLU A 1 94 ? 20.196 4.267 -33.328 1.00 92.50 94 GLU A N 1
ATOM 765 C CA . GLU A 1 94 ? 21.436 4.941 -32.931 1.00 92.50 94 GLU A CA 1
ATOM 766 C C . GLU A 1 94 ? 22.672 4.065 -33.183 1.00 92.50 94 GLU A C 1
ATOM 768 O O . GLU A 1 94 ? 23.652 4.558 -33.740 1.00 92.50 94 GLU A O 1
ATOM 773 N N . CYS A 1 95 ? 22.620 2.768 -32.863 1.00 91.38 95 CYS A N 1
ATOM 774 C CA . CYS A 1 95 ? 23.703 1.826 -33.159 1.00 91.38 95 CYS A CA 1
ATOM 775 C C . CYS A 1 95 ? 23.939 1.669 -34.665 1.00 91.38 95 CYS A C 1
ATOM 777 O O . CYS A 1 95 ? 25.078 1.734 -35.118 1.00 91.38 95 CYS A O 1
ATOM 779 N N . THR A 1 96 ? 22.877 1.485 -35.452 1.00 90.88 96 THR A N 1
ATOM 780 C CA . THR A 1 96 ? 22.996 1.358 -36.915 1.00 90.88 96 THR A CA 1
ATOM 781 C C . THR A 1 96 ? 23.545 2.627 -37.554 1.00 90.88 96 THR A C 1
ATOM 783 O O . THR A 1 96 ? 24.344 2.546 -38.481 1.00 90.88 96 THR A O 1
ATOM 786 N N . LEU A 1 97 ? 23.163 3.795 -37.034 1.00 88.12 97 LEU A N 1
ATOM 787 C CA . LEU A 1 97 ? 23.673 5.077 -37.497 1.00 88.12 97 LEU A CA 1
ATOM 788 C C . LEU A 1 97 ? 25.155 5.234 -37.153 1.00 88.12 97 LEU A C 1
ATOM 790 O O . LEU A 1 97 ? 25.906 5.670 -38.013 1.00 88.12 97 LEU A O 1
ATOM 794 N N . ALA A 1 98 ? 25.585 4.832 -35.955 1.00 86.50 98 ALA A N 1
ATOM 795 C CA . ALA A 1 98 ? 26.995 4.869 -35.573 1.00 86.50 98 ALA A CA 1
ATOM 796 C C . ALA A 1 98 ? 27.866 4.002 -36.498 1.00 86.50 98 ALA A C 1
ATOM 798 O O . ALA A 1 98 ? 28.857 4.491 -37.028 1.00 86.50 98 ALA A O 1
ATOM 799 N N . VAL A 1 99 ? 27.454 2.757 -36.769 1.00 88.38 99 VAL A N 1
ATOM 800 C CA . VAL A 1 99 ? 28.174 1.868 -37.703 1.00 88.38 99 VAL A CA 1
ATOM 801 C C . VAL A 1 99 ? 28.189 2.452 -39.118 1.00 88.38 99 VAL A C 1
ATOM 803 O O . VAL A 1 99 ? 29.226 2.470 -39.769 1.00 88.38 99 VAL A O 1
ATOM 806 N N . ALA A 1 100 ? 27.064 3.001 -39.588 1.00 83.44 100 ALA A N 1
ATOM 807 C CA . ALA A 1 100 ? 27.006 3.636 -40.902 1.00 83.44 100 ALA A CA 1
ATOM 808 C C . ALA A 1 100 ? 27.905 4.885 -41.002 1.00 83.44 100 ALA A C 1
ATOM 810 O O . ALA A 1 100 ? 28.501 5.118 -42.050 1.00 83.44 100 ALA A O 1
ATOM 811 N N . GLU A 1 101 ? 28.008 5.692 -39.941 1.00 82.31 101 GLU A N 1
ATOM 812 C CA . GLU A 1 101 ? 28.914 6.848 -39.875 1.00 82.31 101 GLU A CA 1
ATOM 813 C C . GLU A 1 101 ? 30.390 6.418 -39.887 1.00 82.31 101 GLU A C 1
ATOM 815 O O . GLU A 1 101 ? 31.201 7.057 -40.562 1.00 82.31 101 GLU A O 1
ATOM 820 N N . GLU A 1 102 ? 30.731 5.323 -39.201 1.00 79.19 102 GLU A N 1
ATOM 821 C CA . GLU A 1 102 ? 32.067 4.715 -39.237 1.00 79.19 102 GLU A CA 1
ATOM 822 C C . GLU A 1 102 ? 32.417 4.186 -40.639 1.00 79.19 102 GLU A C 1
ATOM 824 O O . GLU A 1 102 ? 33.490 4.500 -41.158 1.00 79.19 102 GLU A O 1
ATOM 829 N N . ASP A 1 103 ? 31.500 3.460 -41.285 1.00 77.06 103 ASP A N 1
ATOM 830 C CA . ASP A 1 103 ? 31.704 2.870 -42.616 1.00 77.06 103 ASP A CA 1
ATOM 831 C C . ASP A 1 103 ? 31.784 3.923 -43.738 1.00 77.06 103 ASP A C 1
ATOM 833 O O . ASP A 1 103 ? 32.517 3.750 -44.715 1.00 77.06 103 ASP A O 1
ATOM 837 N N . LEU A 1 104 ? 31.028 5.023 -43.627 1.00 76.00 104 LEU A N 1
ATOM 838 C CA . LEU A 1 104 ? 30.967 6.084 -44.644 1.00 76.00 104 LEU A CA 1
ATOM 839 C C . LEU A 1 104 ? 32.036 7.172 -44.456 1.00 76.00 104 LEU A C 1
ATOM 841 O O . LEU A 1 104 ? 32.284 7.945 -45.384 1.00 76.00 104 LEU A O 1
ATOM 845 N N . GLY A 1 105 ? 32.674 7.254 -43.286 1.00 64.19 105 GLY A N 1
ATOM 846 C CA . GLY A 1 105 ? 33.733 8.227 -42.998 1.00 64.19 105 GLY A CA 1
ATOM 847 C C . GLY A 1 105 ? 33.262 9.687 -42.895 1.00 64.19 105 GLY A C 1
ATOM 848 O O . GLY A 1 105 ? 34.094 10.597 -42.926 1.00 64.19 105 GLY A O 1
ATOM 849 N N . TYR A 1 106 ? 31.952 9.939 -42.779 1.00 62.50 106 TYR A N 1
ATOM 850 C CA . TYR A 1 106 ? 31.373 11.257 -42.493 1.00 62.50 106 TYR A CA 1
ATOM 851 C C . TYR A 1 106 ? 30.073 11.143 -41.674 1.00 62.50 106 TYR A C 1
ATOM 853 O O . TYR A 1 106 ? 29.317 10.186 -41.825 1.00 62.50 106 TYR A O 1
ATOM 861 N N . GLU A 1 107 ? 29.786 12.143 -40.826 1.00 59.75 107 GLU A N 1
ATOM 862 C CA . GLU A 1 107 ? 28.549 12.191 -40.025 1.00 59.75 107 GLU A CA 1
ATOM 863 C C . GLU A 1 107 ? 27.304 12.327 -40.924 1.00 59.75 107 GLU A C 1
ATOM 865 O O . GLU A 1 107 ? 27.177 13.270 -41.712 1.00 59.75 107 GLU A O 1
ATOM 870 N N . VAL A 1 108 ? 26.337 11.418 -40.774 1.00 62.03 108 VAL A N 1
ATOM 871 C CA . VAL A 1 108 ? 25.098 11.363 -41.575 1.00 62.03 108 VAL A CA 1
ATOM 872 C C . VAL A 1 108 ? 24.021 12.301 -41.003 1.00 62.03 108 VAL A C 1
ATOM 874 O O . VAL A 1 108 ? 23.038 12.635 -41.676 1.00 62.03 108 VAL A O 1
ATOM 877 N N . LYS A 1 109 ? 24.198 12.801 -39.773 1.00 61.56 109 LYS A N 1
ATOM 878 C CA . LYS A 1 109 ? 23.263 13.734 -39.123 1.00 61.56 109 LYS A CA 1
ATOM 879 C C . LYS A 1 109 ? 23.147 15.057 -39.893 1.00 61.56 109 LYS A C 1
ATOM 881 O O . LYS A 1 109 ? 23.931 15.987 -39.713 1.00 61.56 109 LYS A O 1
ATOM 886 N N . LYS A 1 110 ? 22.074 15.216 -40.679 1.00 58.78 110 LYS A N 1
ATOM 887 C CA . LYS A 1 110 ? 21.641 16.531 -41.183 1.00 58.78 110 LYS A CA 1
ATOM 888 C C . LYS A 1 110 ? 21.285 17.444 -40.001 1.00 58.78 110 LYS A C 1
ATOM 890 O O . LYS A 1 110 ? 20.192 17.348 -39.447 1.00 58.78 110 LYS A O 1
ATOM 895 N N . LYS A 1 111 ? 22.172 18.380 -39.644 1.00 53.72 111 LYS A N 1
ATOM 896 C CA . LYS A 1 111 ? 21.826 19.543 -38.808 1.00 53.72 111 LYS A CA 1
ATOM 897 C C . LYS A 1 111 ? 20.832 20.415 -39.575 1.00 53.72 111 LYS A C 1
ATOM 899 O O . LYS A 1 111 ? 21.231 21.239 -40.391 1.00 53.72 111 LYS A O 1
ATOM 904 N N . ILE A 1 112 ? 19.538 20.229 -39.337 1.00 55.38 112 ILE A N 1
ATOM 905 C CA . ILE A 1 112 ? 18.516 21.160 -39.820 1.00 55.38 112 ILE A CA 1
ATOM 906 C C . ILE A 1 112 ? 18.504 22.346 -38.843 1.00 55.38 112 ILE A C 1
ATOM 908 O O . ILE A 1 112 ? 18.177 22.147 -37.671 1.00 55.38 112 ILE A O 1
ATOM 912 N N . PRO A 1 113 ? 18.876 23.571 -39.260 1.00 47.66 113 PRO A N 1
ATOM 913 C CA . PRO A 1 113 ? 18.779 24.732 -38.388 1.00 47.66 113 PRO A CA 1
ATOM 914 C C . PRO A 1 113 ? 17.298 25.053 -38.162 1.00 47.66 113 PRO A C 1
ATOM 916 O O . PRO A 1 113 ? 16.597 25.506 -39.066 1.00 47.66 113 PRO A O 1
ATOM 919 N N . THR A 1 114 ? 16.798 24.818 -36.951 1.00 43.81 114 THR A N 1
ATOM 920 C CA . THR A 1 114 ? 15.455 25.242 -36.544 1.00 43.81 114 THR A CA 1
ATOM 921 C C . THR A 1 114 ? 15.420 26.763 -36.410 1.00 43.81 114 THR A C 1
ATOM 923 O O . THR A 1 114 ? 15.782 27.331 -35.379 1.00 43.81 114 THR A O 1
ATOM 926 N N . ALA A 1 115 ? 14.989 27.438 -37.473 1.00 55.22 115 ALA A N 1
ATOM 927 C CA . ALA A 1 115 ? 14.675 28.859 -37.470 1.00 55.22 115 ALA A CA 1
ATOM 928 C C . ALA A 1 115 ? 13.310 29.096 -36.801 1.00 55.22 115 ALA A C 1
ATOM 930 O O . ALA A 1 115 ? 12.291 29.236 -37.469 1.00 55.22 115 ALA A O 1
ATOM 931 N N . SER A 1 116 ? 13.268 29.154 -35.471 1.00 56.50 116 SER A N 1
ATOM 932 C CA . SER A 1 116 ? 12.059 29.583 -34.759 1.00 56.50 116 SER A CA 1
ATOM 933 C C . SER A 1 116 ? 12.400 30.259 -33.435 1.00 56.50 116 SER A C 1
ATOM 935 O O . SER A 1 116 ? 12.324 29.644 -32.378 1.00 56.50 116 SER A O 1
ATOM 937 N N . SER A 1 117 ? 12.812 31.529 -33.518 1.00 55.09 117 SER A N 1
ATOM 938 C CA . SER A 1 117 ? 12.536 32.611 -32.550 1.00 55.09 117 SER A CA 1
ATOM 939 C C . SER A 1 117 ? 13.592 33.716 -32.690 1.00 55.09 117 SER A C 1
ATOM 941 O O . SER A 1 117 ? 14.514 33.828 -31.886 1.00 55.09 117 SER A O 1
ATOM 943 N N . ALA A 1 118 ? 13.462 34.567 -33.711 1.00 45.34 118 ALA A N 1
ATOM 944 C CA . ALA A 1 118 ? 14.170 35.846 -33.755 1.00 45.34 118 ALA A CA 1
ATOM 945 C C . ALA A 1 118 ? 13.138 36.976 -33.651 1.00 45.34 118 ALA A C 1
ATOM 947 O O . ALA A 1 118 ? 12.416 37.297 -34.594 1.00 45.34 118 ALA A O 1
ATOM 948 N N . LYS A 1 119 ? 13.028 37.518 -32.435 1.00 42.91 119 LYS A N 1
ATOM 949 C CA . LYS A 1 119 ? 12.179 38.646 -32.034 1.00 42.91 119 LYS A CA 1
ATOM 950 C C . LYS A 1 119 ? 12.305 39.824 -33.012 1.00 42.91 119 LYS A C 1
ATOM 952 O O . LYS A 1 119 ? 13.398 40.339 -33.230 1.00 42.91 119 LYS A O 1
ATOM 957 N N . ARG A 1 120 ? 11.160 40.302 -33.517 1.00 45.59 120 ARG A N 1
ATOM 958 C CA . ARG A 1 120 ? 11.010 41.607 -34.186 1.00 45.59 120 ARG A CA 1
ATOM 959 C C . ARG A 1 120 ? 11.608 42.722 -33.318 1.00 45.59 120 ARG A C 1
ATOM 961 O O . ARG A 1 120 ? 11.149 42.916 -32.194 1.00 45.59 120 ARG A O 1
ATOM 968 N N . LYS A 1 121 ? 12.525 43.518 -33.876 1.00 43.91 121 LYS A N 1
ATOM 969 C CA . LYS A 1 121 ? 12.773 44.902 -33.442 1.00 43.91 121 LYS A CA 1
ATOM 970 C C . LYS A 1 121 ? 12.834 45.844 -34.649 1.00 43.91 121 LYS A C 1
ATOM 972 O O . LYS A 1 121 ? 13.784 45.862 -35.415 1.00 43.91 121 LYS A O 1
ATOM 977 N N . THR A 1 122 ? 11.697 46.512 -34.823 1.00 41.84 122 THR A N 1
ATOM 978 C CA . THR A 1 122 ? 11.460 47.912 -35.209 1.00 41.84 122 THR A CA 1
ATOM 979 C C . THR A 1 122 ? 12.569 48.727 -35.895 1.00 41.84 122 THR A C 1
ATOM 981 O O . THR A 1 122 ? 13.598 49.028 -35.302 1.00 41.84 122 THR A O 1
ATOM 984 N N . SER A 1 123 ? 12.193 49.211 -37.087 1.00 45.06 123 SER A N 1
ATOM 985 C CA . SER A 1 123 ? 12.405 50.555 -37.658 1.00 45.06 123 SER A CA 1
ATOM 986 C C . SER A 1 123 ? 13.824 51.118 -37.770 1.00 45.06 123 SER A C 1
ATOM 988 O O . SER A 1 123 ? 14.403 51.531 -36.774 1.00 45.06 123 SER A O 1
ATOM 990 N N . THR A 1 124 ? 14.272 51.347 -39.011 1.00 42.16 124 THR A N 1
ATOM 991 C CA . THR A 1 124 ? 14.683 52.680 -39.508 1.00 42.16 124 THR A CA 1
ATOM 992 C C . THR A 1 124 ? 14.656 52.670 -41.047 1.00 42.16 124 THR A C 1
ATOM 994 O O . THR A 1 124 ? 15.294 51.833 -41.681 1.00 42.16 124 THR A O 1
ATOM 997 N N . LYS A 1 125 ? 13.870 53.572 -41.653 1.00 43.47 125 LYS A N 1
ATOM 998 C CA . LYS A 1 125 ? 13.813 53.817 -43.107 1.00 43.47 125 LYS A CA 1
ATOM 999 C C . LYS A 1 125 ? 15.120 54.479 -43.582 1.00 43.47 125 LYS A C 1
ATOM 1001 O O . LYS A 1 125 ? 15.540 55.478 -43.012 1.00 43.47 125 LYS A O 1
ATOM 1006 N N . ARG A 1 126 ? 15.707 53.940 -44.653 1.00 37.22 126 ARG A N 1
ATOM 1007 C CA . ARG A 1 126 ? 16.715 54.558 -45.550 1.00 37.22 126 ARG A CA 1
ATOM 1008 C C . ARG A 1 126 ? 15.978 55.286 -46.707 1.00 37.22 126 ARG A C 1
ATOM 1010 O O . ARG A 1 126 ? 14.763 55.098 -46.798 1.00 37.22 126 ARG A O 1
ATOM 1017 N N . PRO A 1 127 ? 16.634 55.895 -47.719 1.00 52.78 127 PRO A N 1
ATOM 1018 C CA . PRO A 1 127 ? 17.945 56.568 -47.824 1.00 52.78 127 PRO A CA 1
ATOM 1019 C C . PRO A 1 127 ? 17.856 57.923 -48.599 1.00 52.78 127 PRO A C 1
ATOM 1021 O O . PRO A 1 127 ? 16.787 58.307 -49.077 1.00 52.78 127 PRO A O 1
ATOM 1024 N N . ARG A 1 128 ? 18.996 58.589 -48.830 1.00 44.00 128 ARG A N 1
ATOM 1025 C CA . ARG A 1 128 ? 19.370 59.082 -50.171 1.00 44.00 128 ARG A CA 1
ATOM 1026 C C . ARG A 1 128 ? 20.761 58.562 -50.508 1.00 44.00 128 ARG A C 1
ATOM 1028 O O . ARG A 1 128 ? 21.557 58.435 -49.551 1.00 44.00 128 ARG A O 1
#

pLDDT: mean 75.02, std 18.18, range [37.22, 97.62]

Sequence (128 aa):
MGKEIIKRYSIAFKKQVVSEYESGLSLNALQKRYGMSINTVKKWVEQYGREGVRHKMVMIQQPEEQERVRKLEAQVQELQALVAQLSIDKFVLECTLAVAEEDLGYEVKKKIPTASSAKRKTSTKRPR